Protein AF-A0A817XA75-F1 (afdb_monomer_lite)

Foldseek 3Di:
DDPPLLDDDPVRLVVLLVVVVVCVVVVHDDDPVSVVVNVVSLVSQLPSQQPPPPPPVDDDDDDDDDDDDDRVPRNCVRVVVSVVVVVVVVVVVVVVVVD

pLDDT: mean 70.39, std 19.29, range [36.06, 92.25]

Secondary structure (DSSP, 8-state):
--GGGGG--HHHHHHHHHHHHHHHHTT----HHHHHHHHHHHHHHHHHTS--------------------SSTTHHHHHHHHHHHHHHHHHHHHHHHH-

Structure (mmCIF, N/CA/C/O backbone):
data_AF-A0A817XA75-F1
#
_entry.id   AF-A0A817XA75-F1
#
loop_
_atom_site.group_PDB
_atom_site.id
_atom_site.type_symbol
_atom_site.label_atom_id
_atom_site.label_alt_id
_atom_site.label_comp_id
_atom_site.label_asym_id
_atom_site.label_entity_id
_atom_site.label_seq_id
_atom_site.pdbx_PDB_ins_code
_atom_site.Cartn_x
_atom_site.Cartn_y
_atom_site.Cartn_z
_atom_site.occupancy
_atom_site.B_iso_or_equiv
_atom_site.auth_seq_id
_atom_site.auth_comp_id
_atom_site.auth_asym_id
_atom_site.auth_atom_id
_atom_site.pdbx_PDB_model_num
ATOM 1 N N . MET A 1 1 ? -6.613 -2.527 -23.706 1.00 43.69 1 MET A N 1
ATOM 2 C CA . MET A 1 1 ? -5.494 -2.438 -22.740 1.00 43.69 1 MET A CA 1
ATOM 3 C C . MET A 1 1 ? -4.377 -1.593 -23.341 1.00 43.69 1 MET A C 1
ATOM 5 O O . MET A 1 1 ? -3.636 -2.076 -24.191 1.00 43.69 1 MET A O 1
ATOM 9 N N . SER A 1 2 ? -4.313 -0.312 -22.977 1.00 39.44 2 SER A N 1
ATOM 10 C CA . SER A 1 2 ? -3.281 0.618 -23.456 1.00 39.44 2 SER A CA 1
ATOM 11 C C . SER A 1 2 ? -1.934 0.325 -22.787 1.00 39.44 2 SER A C 1
ATOM 13 O O . SER A 1 2 ? -1.869 0.043 -21.598 1.00 39.44 2 SER A O 1
ATOM 15 N N . ARG A 1 3 ? -0.854 0.366 -23.573 1.00 49.06 3 ARG A N 1
ATOM 16 C CA . ARG A 1 3 ? 0.525 -0.045 -23.233 1.00 49.06 3 ARG A CA 1
ATOM 17 C C . ARG A 1 3 ? 1.272 0.882 -22.246 1.00 49.06 3 ARG A C 1
ATOM 19 O O . ARG A 1 3 ? 2.495 0.800 -22.171 1.00 49.06 3 ARG A O 1
ATOM 26 N N . THR A 1 4 ? 0.589 1.753 -21.506 1.00 53.22 4 THR A N 1
ATOM 27 C CA . THR A 1 4 ? 1.229 2.878 -20.794 1.00 53.22 4 THR A CA 1
ATOM 28 C C . THR A 1 4 ? 1.738 2.535 -19.385 1.00 53.22 4 THR A C 1
ATOM 30 O O . THR A 1 4 ? 2.611 3.229 -18.880 1.00 53.22 4 THR A O 1
ATOM 33 N N . ASP A 1 5 ? 1.303 1.432 -18.769 1.00 52.44 5 ASP A N 1
ATOM 34 C CA . ASP A 1 5 ? 1.665 1.107 -17.372 1.00 52.44 5 ASP A CA 1
ATOM 35 C C . ASP A 1 5 ? 3.029 0.405 -17.199 1.00 52.44 5 ASP A C 1
ATOM 37 O O . ASP A 1 5 ? 3.374 -0.041 -16.107 1.00 52.44 5 ASP A O 1
ATOM 41 N N . ARG A 1 6 ? 3.834 0.271 -18.263 1.00 53.78 6 ARG A N 1
ATOM 42 C CA . ARG A 1 6 ? 5.123 -0.450 -18.191 1.00 53.78 6 ARG A CA 1
ATOM 43 C C . ARG A 1 6 ? 6.233 0.311 -17.458 1.00 53.78 6 ARG A C 1
ATOM 45 O O . ARG A 1 6 ? 7.261 -0.291 -17.179 1.00 53.78 6 ARG A O 1
ATOM 52 N N . ASN A 1 7 ? 6.039 1.596 -17.162 1.00 57.09 7 ASN A N 1
ATOM 53 C CA . ASN A 1 7 ? 7.044 2.458 -16.533 1.00 57.09 7 ASN A CA 1
ATOM 54 C C . ASN A 1 7 ? 6.410 3.421 -15.514 1.00 57.09 7 ASN A C 1
ATOM 56 O O . ASN A 1 7 ? 6.707 4.613 -15.490 1.00 57.09 7 ASN A O 1
ATOM 60 N N . LEU A 1 8 ? 5.477 2.921 -14.703 1.00 65.62 8 LEU A N 1
ATOM 61 C CA . LEU A 1 8 ? 4.988 3.689 -13.561 1.00 65.62 8 LEU A CA 1
ATOM 62 C C . LEU A 1 8 ? 6.054 3.704 -12.464 1.00 65.62 8 LEU A C 1
ATOM 64 O O . LEU A 1 8 ? 6.614 2.661 -12.120 1.00 65.62 8 LEU A O 1
ATOM 68 N N . ASN A 1 9 ? 6.316 4.879 -11.896 1.00 77.62 9 ASN A N 1
ATOM 69 C CA . ASN A 1 9 ? 7.193 4.982 -10.739 1.00 77.62 9 ASN A CA 1
ATOM 70 C C . ASN A 1 9 ? 6.499 4.376 -9.513 1.00 77.62 9 ASN A C 1
ATOM 72 O O . ASN A 1 9 ? 5.269 4.335 -9.429 1.00 77.62 9 ASN A O 1
ATOM 76 N N . PHE A 1 10 ? 7.279 3.955 -8.513 1.00 81.88 10 PHE A N 1
ATOM 77 C CA . PHE A 1 10 ? 6.739 3.378 -7.275 1.00 81.88 10 PHE A CA 1
ATOM 78 C C . PHE A 1 10 ? 5.652 4.249 -6.624 1.00 81.88 10 PHE A C 1
ATOM 80 O O . PHE A 1 10 ? 4.662 3.728 -6.117 1.00 81.88 10 PHE A O 1
ATOM 87 N N . ASN A 1 11 ? 5.805 5.575 -6.666 1.00 83.81 11 ASN A N 1
ATOM 88 C CA . ASN A 1 11 ? 4.820 6.497 -6.103 1.00 83.81 11 ASN A CA 1
ATOM 89 C C . ASN A 1 11 ? 3.471 6.447 -6.831 1.00 83.81 11 ASN A C 1
ATOM 91 O O . ASN A 1 11 ? 2.438 6.458 -6.167 1.00 83.81 11 ASN A O 1
ATOM 95 N N . ASP A 1 12 ? 3.473 6.323 -8.158 1.00 85.19 12 ASP A N 1
ATOM 96 C CA . ASP A 1 12 ? 2.244 6.248 -8.957 1.00 85.19 12 ASP A CA 1
ATOM 97 C C . ASP A 1 12 ? 1.515 4.922 -8.710 1.00 85.19 12 ASP A C 1
ATOM 99 O O . ASP A 1 12 ? 0.291 4.870 -8.583 1.00 85.19 12 ASP A O 1
ATOM 103 N N . ILE A 1 13 ? 2.290 3.844 -8.583 1.00 85.56 13 ILE A N 1
ATOM 104 C CA . ILE A 1 13 ? 1.800 2.504 -8.247 1.00 85.56 13 ILE A CA 1
ATOM 105 C C . ILE A 1 13 ? 1.198 2.504 -6.846 1.00 85.56 13 ILE A C 1
ATOM 107 O O . ILE A 1 13 ? 0.083 2.027 -6.648 1.00 85.56 13 ILE A O 1
ATOM 111 N N . TRP A 1 14 ? 1.907 3.087 -5.881 1.00 88.31 14 TRP A N 1
ATOM 112 C CA . TRP A 1 14 ? 1.426 3.209 -4.515 1.00 88.31 14 TRP A CA 1
ATOM 113 C C . TRP A 1 14 ? 0.130 4.017 -4.432 1.00 88.31 14 TRP A C 1
ATOM 115 O O . TRP A 1 14 ? -0.780 3.584 -3.739 1.00 88.31 14 TRP A O 1
ATOM 125 N N . MET A 1 15 ? 0.022 5.137 -5.154 1.00 88.94 15 MET A N 1
ATOM 126 C CA . MET A 1 15 ? -1.181 5.977 -5.155 1.00 88.94 15 MET A CA 1
ATOM 127 C C . MET A 1 15 ? -2.418 5.197 -5.622 1.00 88.94 15 MET A C 1
ATOM 129 O O . MET A 1 15 ? -3.448 5.213 -4.951 1.00 88.94 15 MET A O 1
ATOM 133 N N . LYS A 1 16 ? -2.286 4.436 -6.717 1.00 86.75 16 LYS A N 1
ATOM 134 C CA . LYS A 1 16 ? -3.350 3.550 -7.219 1.00 86.75 16 LYS A CA 1
ATOM 135 C C . LYS A 1 16 ? -3.727 2.469 -6.200 1.00 86.75 16 LYS A C 1
ATOM 137 O O . LYS A 1 16 ? -4.903 2.167 -6.022 1.00 86.75 16 LYS A O 1
ATOM 142 N N . ILE A 1 17 ? -2.732 1.885 -5.527 1.00 88.06 17 ILE A N 1
ATOM 143 C CA . ILE A 1 17 ? -2.949 0.860 -4.497 1.00 88.06 17 ILE A CA 1
ATOM 144 C C . ILE A 1 17 ? -3.663 1.448 -3.280 1.00 88.06 17 ILE A C 1
ATOM 146 O O . ILE A 1 17 ? -4.622 0.845 -2.807 1.00 88.06 17 ILE A O 1
ATOM 150 N N . SER A 1 18 ? -3.239 2.611 -2.783 1.00 88.19 18 SER A N 1
ATOM 151 C 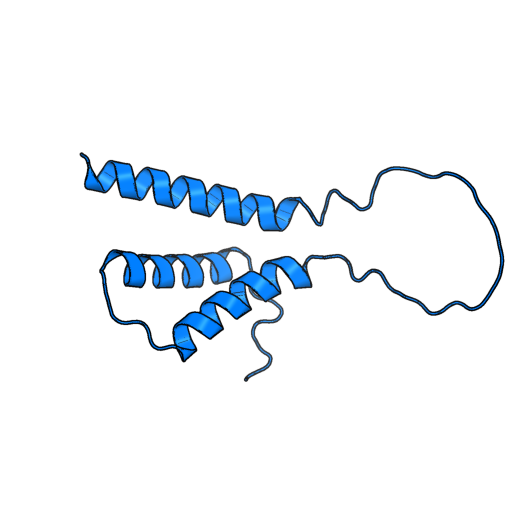CA . SER A 1 18 ? -3.866 3.245 -1.623 1.00 88.19 18 SER A CA 1
ATOM 152 C C . SER A 1 18 ? -5.312 3.645 -1.896 1.00 88.19 18 SER A C 1
ATOM 154 O O . SER A 1 18 ? -6.162 3.378 -1.058 1.00 88.19 18 SER A O 1
ATOM 156 N N . GLU A 1 19 ? -5.611 4.191 -3.077 1.00 87.88 19 GLU A N 1
ATOM 157 C CA . GLU A 1 19 ? -6.984 4.534 -3.473 1.00 87.88 19 GLU A CA 1
ATOM 158 C C . GLU A 1 19 ? -7.880 3.283 -3.520 1.00 87.88 19 GLU A C 1
ATOM 160 O O . GLU A 1 19 ? -8.977 3.258 -2.961 1.00 87.88 19 GLU A O 1
ATOM 165 N N . GLY A 1 20 ? -7.380 2.193 -4.115 1.00 85.56 20 GLY A N 1
ATOM 166 C CA . GLY A 1 20 ? -8.086 0.912 -4.127 1.00 85.56 20 GLY A CA 1
ATOM 167 C C . GLY A 1 20 ? -8.319 0.344 -2.723 1.00 85.56 20 GLY A C 1
ATOM 168 O O . GLY A 1 20 ? -9.397 -0.179 -2.443 1.00 85.56 20 GLY A O 1
ATOM 169 N N . LEU A 1 21 ? -7.337 0.470 -1.825 1.00 87.06 21 LEU A N 1
ATOM 170 C CA . LEU A 1 21 ? -7.474 0.055 -0.428 1.00 87.06 21 LEU A CA 1
ATOM 171 C C . LEU A 1 21 ? -8.516 0.893 0.313 1.00 87.06 21 LEU A C 1
ATOM 173 O O . LEU A 1 21 ? -9.328 0.321 1.034 1.00 87.06 21 LEU A O 1
ATOM 177 N N . GLU A 1 22 ? -8.543 2.211 0.120 1.00 86.00 22 GLU A N 1
ATOM 178 C CA . GLU A 1 22 ? -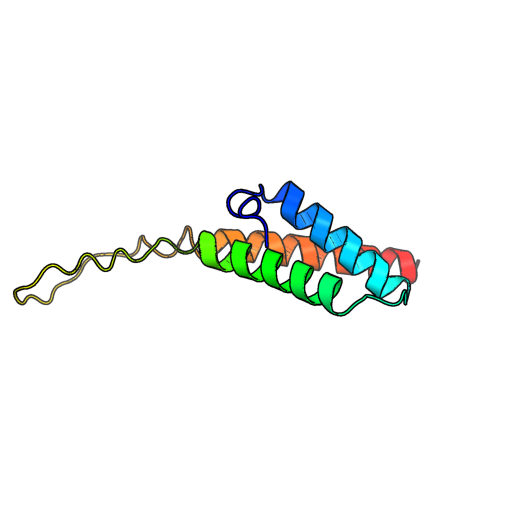9.557 3.077 0.730 1.00 86.00 22 GLU A CA 1
ATOM 179 C C . GLU A 1 22 ? -10.973 2.694 0.297 1.00 86.00 22 GLU A C 1
ATOM 181 O O . GLU A 1 22 ? -11.861 2.622 1.145 1.00 86.00 22 GLU A O 1
ATOM 186 N N . HIS A 1 23 ? -11.190 2.384 -0.985 1.00 85.31 23 HIS A N 1
ATOM 187 C CA . HIS A 1 23 ? -12.481 1.880 -1.464 1.00 85.31 23 HIS A CA 1
ATOM 188 C C . HIS A 1 23 ? -12.893 0.579 -0.760 1.00 85.31 23 HIS A C 1
ATOM 190 O O . HIS A 1 23 ? -14.035 0.456 -0.312 1.00 85.31 23 HIS A O 1
ATOM 196 N N . ILE A 1 24 ? -11.959 -0.368 -0.606 1.00 85.75 24 ILE A N 1
ATOM 197 C CA . ILE A 1 24 ? -12.210 -1.635 0.099 1.00 85.75 24 ILE A CA 1
ATOM 198 C C . ILE A 1 24 ? -12.546 -1.371 1.574 1.00 85.75 24 ILE A C 1
ATOM 200 O O . ILE A 1 24 ? -13.523 -1.909 2.090 1.00 85.75 24 ILE A O 1
ATOM 204 N N . TYR A 1 25 ? -11.784 -0.508 2.250 1.00 84.00 25 TYR A N 1
ATOM 205 C CA . TYR A 1 25 ? -12.002 -0.178 3.662 1.00 84.00 25 TYR A CA 1
ATOM 206 C C . TYR A 1 25 ? -13.285 0.613 3.919 1.00 84.00 25 TYR A C 1
ATOM 208 O O . TYR A 1 25 ? -13.905 0.454 4.967 1.00 84.00 25 TYR A O 1
ATOM 216 N N . ARG A 1 26 ? -13.728 1.429 2.959 1.00 86.19 26 ARG A N 1
ATOM 217 C CA . ARG A 1 26 ? -15.023 2.126 3.002 1.00 86.19 26 ARG A CA 1
ATOM 218 C C . ARG A 1 26 ? -16.200 1.225 2.620 1.00 86.19 26 ARG A C 1
ATOM 220 O O . ARG A 1 26 ? -17.327 1.710 2.557 1.00 86.19 26 ARG A O 1
ATOM 227 N N . ASN A 1 27 ? -15.948 -0.064 2.382 1.00 83.38 27 ASN A N 1
ATOM 228 C CA . ASN A 1 27 ? -16.939 -1.050 1.965 1.00 83.38 27 ASN A CA 1
ATOM 229 C C . ASN A 1 27 ? -17.693 -0.621 0.690 1.00 83.38 27 ASN A C 1
ATOM 231 O O . ASN A 1 27 ? -18.885 -0.887 0.535 1.00 83.38 27 ASN A O 1
ATOM 235 N N . GLN A 1 28 ? -17.001 0.097 -0.200 1.00 83.25 28 GLN A N 1
ATOM 236 C CA . GLN A 1 28 ? -17.548 0.533 -1.478 1.00 83.25 28 GLN A CA 1
ATOM 237 C C . GLN A 1 28 ? -17.442 -0.605 -2.491 1.00 83.25 28 GLN A C 1
ATOM 239 O O . GLN A 1 28 ? -16.435 -1.313 -2.552 1.00 83.25 28 GLN A O 1
ATOM 244 N N . GLU A 1 29 ? -18.485 -0.781 -3.300 1.00 80.50 29 GLU A N 1
ATOM 245 C CA . GLU A 1 29 ? -18.468 -1.782 -4.361 1.00 80.50 29 GLU A CA 1
ATOM 246 C C . GLU A 1 29 ? -17.376 -1.451 -5.382 1.00 80.50 29 GLU A C 1
ATOM 248 O O . GLU A 1 29 ? -17.314 -0.352 -5.935 1.00 80.50 29 GLU A O 1
ATOM 253 N N . MET A 1 30 ? -16.509 -2.428 -5.640 1.00 81.19 30 MET A N 1
ATOM 254 C CA . MET A 1 30 ? -15.471 -2.331 -6.655 1.00 81.19 30 MET A CA 1
ATOM 255 C C . MET A 1 30 ? -15.846 -3.223 -7.835 1.00 81.19 30 MET A C 1
ATOM 257 O O . MET A 1 30 ? -16.103 -4.416 -7.675 1.00 81.19 30 MET A O 1
ATOM 261 N N . LEU A 1 31 ? -15.852 -2.647 -9.038 1.00 87.12 31 LEU A N 1
ATOM 262 C CA . LEU A 1 31 ? -16.054 -3.409 -10.267 1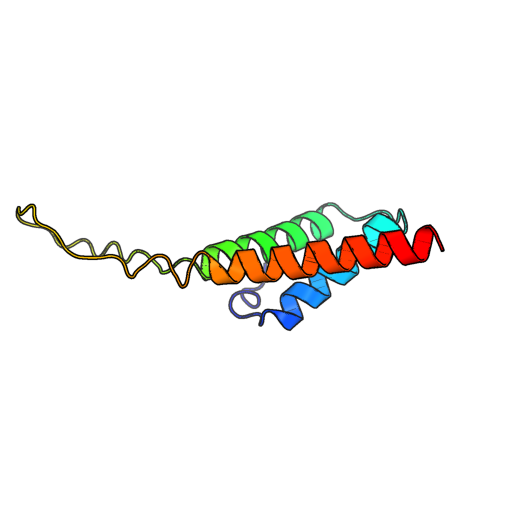.00 87.12 31 LEU A CA 1
ATOM 263 C C . LEU A 1 31 ? -14.917 -4.424 -10.452 1.00 87.12 31 LEU A C 1
ATOM 265 O O . LEU A 1 31 ? -13.755 -4.134 -10.154 1.00 87.12 31 LEU A O 1
ATOM 269 N N . LEU A 1 32 ? -15.241 -5.591 -11.015 1.00 85.69 32 LEU A N 1
ATOM 270 C CA . LEU A 1 32 ? -14.259 -6.637 -11.326 1.00 85.69 32 LEU A CA 1
ATOM 271 C C . LEU A 1 32 ? -13.093 -6.098 -12.170 1.00 85.69 32 LEU A C 1
ATOM 273 O O . LEU A 1 32 ? -11.944 -6.464 -11.942 1.00 85.69 32 LEU A O 1
ATOM 277 N N . GLU A 1 33 ? -13.380 -5.202 -13.115 1.00 85.69 33 GLU A N 1
ATOM 278 C CA . GLU A 1 33 ? -12.364 -4.561 -13.953 1.00 85.69 33 GLU A CA 1
ATOM 279 C C . GLU A 1 33 ? -11.371 -3.733 -13.125 1.00 85.69 33 GLU A C 1
ATOM 281 O O . GLU A 1 33 ? -10.161 -3.864 -13.309 1.00 85.69 33 GLU A O 1
ATOM 286 N N . SER A 1 34 ? -11.861 -2.947 -12.161 1.00 84.69 34 SER A N 1
ATOM 287 C CA . SER A 1 34 ? -11.022 -2.148 -11.261 1.00 84.69 34 SER A CA 1
ATOM 288 C C . SER A 1 34 ? -10.144 -3.031 -10.376 1.00 84.69 34 SER A C 1
ATOM 290 O O . SER A 1 34 ? -8.957 -2.752 -10.206 1.00 84.69 34 SER A O 1
ATOM 292 N N 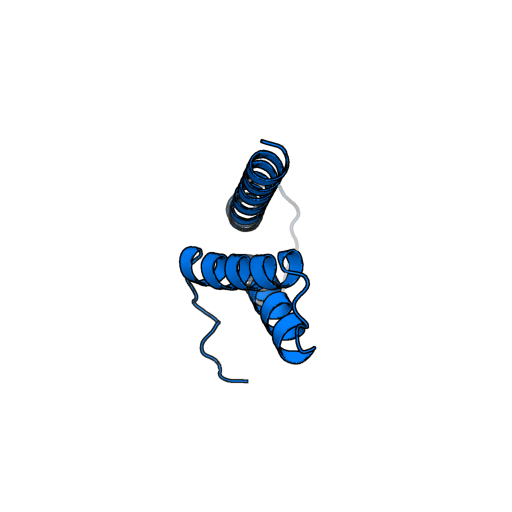. TYR A 1 35 ? -10.697 -4.136 -9.870 1.00 86.06 35 TYR A N 1
ATOM 293 C CA . TYR A 1 35 ? -9.943 -5.109 -9.081 1.00 86.06 35 TYR A CA 1
ATOM 294 C C . TYR A 1 35 ? -8.839 -5.784 -9.908 1.00 86.06 35 TYR A C 1
ATOM 296 O O . TYR A 1 35 ? -7.685 -5.856 -9.481 1.00 86.06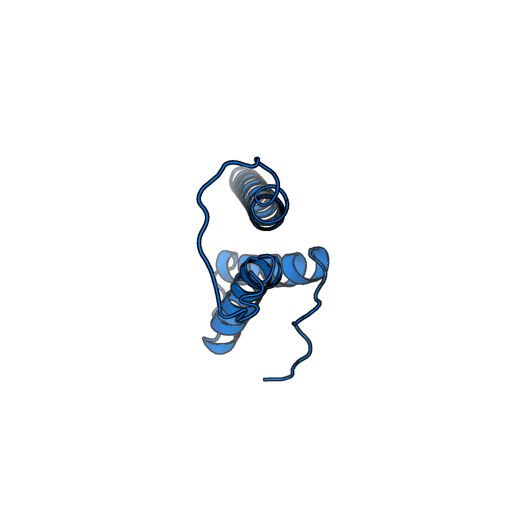 35 TYR A O 1
ATOM 304 N N . LEU A 1 36 ? -9.168 -6.237 -11.121 1.00 88.81 36 LEU A N 1
ATOM 305 C CA . LEU A 1 36 ? -8.203 -6.848 -12.035 1.00 88.81 36 LEU A CA 1
ATOM 306 C C . LEU A 1 36 ? -7.121 -5.858 -12.473 1.00 88.81 36 LEU A C 1
ATOM 308 O O . LEU A 1 36 ? -5.963 -6.249 -12.612 1.00 88.81 36 LEU A O 1
ATOM 312 N N . HIS A 1 37 ? -7.466 -4.582 -12.657 1.00 86.31 37 HIS A N 1
ATOM 313 C CA . HIS A 1 37 ? -6.487 -3.538 -12.943 1.00 86.31 37 HIS A CA 1
ATOM 314 C C . HIS A 1 37 ? -5.518 -3.349 -11.771 1.00 86.31 37 HIS A C 1
ATOM 316 O O . HIS A 1 37 ? -4.306 -3.357 -11.981 1.00 86.31 37 HIS A O 1
ATOM 322 N N . LEU A 1 38 ? -6.029 -3.256 -10.539 1.00 85.94 38 LEU A N 1
ATOM 323 C CA . LEU A 1 38 ? -5.203 -3.141 -9.335 1.00 85.94 38 LEU A CA 1
ATOM 324 C C . LEU A 1 38 ? -4.257 -4.341 -9.186 1.00 85.94 38 LEU A C 1
ATOM 326 O O . LEU A 1 38 ? -3.058 -4.172 -8.957 1.00 85.94 38 LEU A O 1
ATOM 330 N N . TYR A 1 39 ? -4.784 -5.549 -9.395 1.00 86.75 39 TYR A N 1
ATOM 331 C CA . TYR A 1 39 ? -4.000 -6.780 -9.409 1.00 86.75 39 TYR A CA 1
ATOM 332 C C . TYR A 1 39 ? -2.894 -6.739 -10.471 1.00 86.75 39 TYR A C 1
ATOM 334 O O . TYR A 1 39 ? -1.736 -7.020 -10.166 1.00 86.75 39 TYR A O 1
ATOM 342 N N . ALA A 1 40 ? -3.224 -6.347 -11.705 1.00 86.50 40 ALA A N 1
ATOM 343 C CA . ALA A 1 40 ? -2.260 -6.262 -12.795 1.00 86.50 40 ALA A CA 1
ATOM 344 C C . ALA A 1 40 ? -1.155 -5.233 -12.514 1.00 86.50 40 ALA A C 1
ATOM 346 O O . ALA A 1 40 ? 0.003 -5.488 -12.833 1.00 86.50 40 ALA A O 1
ATOM 347 N N . VAL A 1 41 ? -1.481 -4.095 -11.893 1.00 84.31 41 VAL A N 1
ATOM 348 C CA . VAL A 1 41 ? -0.502 -3.071 -11.493 1.00 84.31 41 VAL A CA 1
ATOM 349 C C . VAL A 1 41 ? 0.496 -3.635 -10.478 1.00 84.31 41 VAL A C 1
ATOM 351 O O . VAL A 1 41 ? 1.703 -3.505 -10.677 1.00 84.31 41 VAL A O 1
ATOM 354 N N . VAL A 1 42 ? 0.014 -4.316 -9.432 1.00 84.69 42 VAL A N 1
ATOM 355 C CA . VAL A 1 42 ? 0.874 -4.958 -8.422 1.00 84.69 42 VAL A CA 1
ATOM 356 C C . VAL A 1 42 ? 1.722 -6.064 -9.046 1.00 84.69 42 VAL A C 1
ATOM 358 O O . VAL A 1 42 ? 2.927 -6.128 -8.810 1.00 84.69 42 VAL A O 1
ATOM 361 N N . TYR A 1 43 ? 1.106 -6.918 -9.864 1.00 84.69 43 TYR A N 1
ATOM 362 C CA . TYR A 1 43 ? 1.793 -8.006 -10.550 1.00 84.69 43 TYR A CA 1
ATOM 363 C C . TYR A 1 43 ? 2.923 -7.468 -11.430 1.00 84.69 43 TYR A C 1
ATOM 365 O O . TYR A 1 43 ? 4.077 -7.833 -11.229 1.00 84.69 43 TYR A O 1
ATOM 373 N N . ASN A 1 44 ? 2.613 -6.526 -12.324 1.00 81.75 44 ASN A N 1
ATOM 374 C CA . ASN A 1 44 ? 3.585 -5.922 -13.232 1.00 81.75 44 ASN A CA 1
ATOM 375 C C . ASN A 1 44 ? 4.719 -5.220 -12.481 1.00 81.75 44 ASN A C 1
ATOM 377 O O . ASN A 1 44 ? 5.864 -5.297 -12.912 1.00 81.75 44 ASN A O 1
ATOM 381 N N . TYR A 1 45 ? 4.436 -4.554 -11.360 1.00 80.81 45 TYR A N 1
ATOM 382 C CA . TYR A 1 45 ? 5.472 -3.934 -10.532 1.00 80.81 45 TYR A CA 1
ATOM 383 C C . TYR A 1 45 ? 6.464 -4.965 -9.978 1.00 80.81 45 TYR A C 1
ATOM 385 O O . TYR A 1 45 ? 7.681 -4.779 -10.050 1.00 80.81 45 TYR A O 1
ATOM 393 N N . CYS A 1 46 ? 5.940 -6.081 -9.473 1.00 77.81 46 CYS A N 1
ATOM 394 C CA . CYS A 1 46 ? 6.737 -7.163 -8.911 1.00 77.81 46 CYS A CA 1
ATOM 395 C C . CYS A 1 46 ? 7.479 -7.983 -9.983 1.00 77.81 46 CYS A C 1
ATOM 397 O O . CYS A 1 46 ? 8.549 -8.512 -9.693 1.00 77.81 46 CYS A O 1
ATOM 399 N N . THR A 1 47 ? 6.946 -8.096 -11.207 1.00 76.06 47 THR A N 1
ATOM 400 C CA . THR A 1 47 ? 7.547 -8.909 -12.282 1.00 76.06 47 THR A CA 1
ATOM 401 C C . THR A 1 47 ? 8.427 -8.123 -13.250 1.00 76.06 47 THR A C 1
ATOM 403 O O . THR A 1 47 ? 9.437 -8.654 -13.694 1.00 76.06 47 THR A O 1
ATOM 406 N N . ASN A 1 48 ? 8.112 -6.864 -13.576 1.00 65.44 48 ASN A N 1
ATOM 407 C CA . ASN A 1 48 ? 8.931 -6.047 -14.492 1.00 65.44 48 ASN A CA 1
ATOM 408 C C . ASN A 1 48 ? 10.267 -5.612 -13.870 1.00 65.44 48 ASN A C 1
ATOM 410 O O . ASN A 1 48 ? 11.156 -5.151 -14.579 1.00 65.44 48 ASN A O 1
ATOM 414 N N . SER A 1 49 ? 10.401 -5.741 -12.551 1.00 58.47 49 SER A N 1
ATOM 415 C CA . SER A 1 49 ? 11.634 -5.486 -11.806 1.00 58.47 49 SER A CA 1
ATOM 416 C C . SER A 1 49 ? 12.441 -6.756 -11.513 1.00 58.47 49 SER A C 1
ATOM 418 O O . SER A 1 49 ? 13.557 -6.657 -10.996 1.00 58.47 49 SER A O 1
ATOM 420 N N . GLN A 1 50 ? 11.939 -7.946 -11.880 1.00 54.84 50 GLN A N 1
ATOM 421 C CA . GLN A 1 50 ? 12.829 -9.092 -12.035 1.00 54.84 50 GLN A CA 1
ATOM 422 C C . GLN A 1 50 ? 13.772 -8.762 -13.196 1.00 54.84 50 GLN A C 1
ATOM 424 O O . GLN A 1 50 ? 13.279 -8.412 -14.272 1.00 54.84 50 GLN A O 1
ATOM 429 N N . PRO A 1 51 ? 15.108 -8.839 -13.023 1.00 49.69 51 PRO A N 1
ATOM 430 C CA . PRO A 1 51 ? 15.998 -8.786 -14.159 1.00 49.69 51 PRO A CA 1
ATOM 431 C C . PRO A 1 51 ? 15.483 -9.863 -15.097 1.00 49.69 51 PRO A C 1
ATOM 433 O O . PRO A 1 51 ? 15.275 -11.006 -14.672 1.00 49.69 51 PRO A O 1
ATOM 436 N N . GLN A 1 52 ? 15.210 -9.475 -16.343 1.00 47.22 52 GLN A N 1
ATOM 437 C CA . GLN A 1 52 ? 15.098 -10.445 -17.411 1.00 47.22 52 GLN A CA 1
ATOM 438 C C . GLN A 1 52 ? 16.335 -11.316 -17.241 1.00 47.22 52 GLN A C 1
ATOM 440 O O . GLN A 1 52 ? 17.466 -10.852 -17.380 1.00 47.22 52 GLN A O 1
ATOM 445 N N . SER A 1 53 ? 16.127 -12.552 -16.794 1.00 45.34 53 SER A N 1
ATOM 446 C CA . SER A 1 53 ? 17.112 -13.581 -17.028 1.00 45.34 53 SER A CA 1
ATOM 447 C C . SER A 1 53 ? 17.101 -13.654 -18.537 1.00 45.34 53 SER A C 1
ATOM 449 O O . SER A 1 53 ? 16.196 -14.244 -19.121 1.00 45.34 53 SER A O 1
ATOM 451 N N . ASP A 1 54 ? 18.005 -12.895 -19.157 1.00 41.44 54 ASP A N 1
ATOM 452 C CA . ASP A 1 54 ? 18.290 -12.977 -20.570 1.00 41.44 54 ASP A CA 1
ATOM 453 C C . ASP A 1 54 ? 18.694 -14.430 -20.788 1.00 41.44 54 ASP A C 1
ATOM 455 O O . ASP A 1 54 ? 19.850 -14.830 -20.642 1.00 41.44 54 ASP A O 1
ATOM 459 N N . GLY A 1 55 ? 17.691 -15.248 -21.100 1.00 44.06 55 GLY A N 1
ATOM 460 C CA . GLY A 1 55 ? 17.826 -16.444 -21.893 1.00 44.06 55 GLY A CA 1
ATOM 461 C C . GLY A 1 55 ? 18.273 -15.995 -23.271 1.00 44.06 55 GLY A C 1
ATOM 462 O O . GLY A 1 55 ? 17.526 -16.082 -24.238 1.00 44.06 55 GLY A O 1
ATOM 463 N N . SER A 1 56 ? 19.499 -15.479 -23.348 1.00 40.12 56 SER A N 1
ATOM 464 C CA . SER A 1 56 ? 20.257 -15.517 -24.575 1.00 40.12 56 SER A CA 1
ATOM 465 C C . SER A 1 56 ? 20.519 -16.994 -24.806 1.00 40.12 56 SER A C 1
ATOM 467 O O . SER A 1 56 ? 21.327 -17.626 -24.123 1.00 40.12 56 SER A O 1
ATOM 469 N N . GLU A 1 57 ? 19.735 -17.556 -25.717 1.00 45.72 57 GLU A N 1
ATOM 470 C CA . GLU A 1 57 ? 19.952 -18.842 -26.351 1.00 45.72 57 GLU A CA 1
ATOM 471 C C . GLU A 1 57 ? 21.351 -18.855 -26.990 1.00 45.72 57 GLU A C 1
ATOM 473 O O . GLU A 1 57 ? 21.516 -18.695 -28.196 1.00 45.72 57 GLU A O 1
ATOM 478 N N . ILE A 1 58 ? 22.398 -19.049 -26.187 1.00 40.38 58 ILE A N 1
ATOM 479 C CA . ILE A 1 58 ? 23.728 -19.384 -26.682 1.00 40.38 58 ILE A CA 1
ATOM 480 C C . ILE A 1 58 ? 23.918 -20.876 -26.464 1.00 40.38 58 ILE A C 1
ATOM 482 O O . ILE A 1 58 ? 24.373 -21.377 -25.440 1.00 40.38 58 ILE A O 1
ATOM 486 N N . ARG A 1 59 ? 23.497 -21.582 -27.506 1.00 46.97 59 ARG A N 1
ATOM 487 C CA . ARG A 1 59 ? 24.020 -22.858 -27.976 1.00 46.97 59 ARG A CA 1
ATOM 488 C C . ARG A 1 59 ? 25.490 -23.061 -27.556 1.00 46.97 59 ARG A C 1
ATOM 490 O O . ARG A 1 59 ? 26.377 -22.424 -28.113 1.00 46.97 59 ARG A O 1
ATOM 497 N N . GLY A 1 60 ? 25.744 -24.028 -26.674 1.00 41.91 60 GLY A N 1
ATOM 498 C CA . GLY A 1 60 ? 27.033 -24.724 -26.612 1.00 41.91 60 GLY A CA 1
ATOM 499 C C . GLY A 1 60 ? 27.784 -24.695 -25.278 1.00 41.91 60 GLY A C 1
ATOM 500 O O . GLY A 1 60 ? 28.107 -23.648 -24.736 1.00 41.91 60 GLY A O 1
ATOM 501 N N . THR A 1 61 ? 28.188 -25.903 -24.873 1.00 37.22 61 THR A N 1
ATOM 502 C CA . THR A 1 61 ? 29.361 -26.248 -24.046 1.00 37.22 61 THR A CA 1
ATOM 503 C C . THR A 1 61 ? 29.358 -25.907 -22.551 1.00 37.22 61 THR A C 1
ATOM 505 O O . THR A 1 61 ? 29.648 -24.797 -22.131 1.00 37.22 61 THR A O 1
ATOM 508 N N . LEU A 1 62 ? 29.130 -26.966 -21.760 1.00 48.88 62 LEU A N 1
ATOM 509 C CA . LEU A 1 62 ? 29.999 -27.447 -20.674 1.00 48.88 62 LEU A CA 1
ATOM 510 C C . LEU A 1 62 ? 30.858 -26.371 -19.980 1.00 48.88 62 LEU A C 1
ATOM 512 O O . LEU A 1 62 ? 31.870 -25.951 -20.525 1.00 48.88 62 LEU A O 1
ATOM 516 N N . THR A 1 63 ? 30.549 -26.035 -18.727 1.00 38.41 63 THR A N 1
ATOM 517 C CA . THR A 1 63 ? 31.462 -26.258 -17.586 1.00 38.41 63 THR A CA 1
ATOM 518 C C . THR A 1 63 ? 30.855 -25.742 -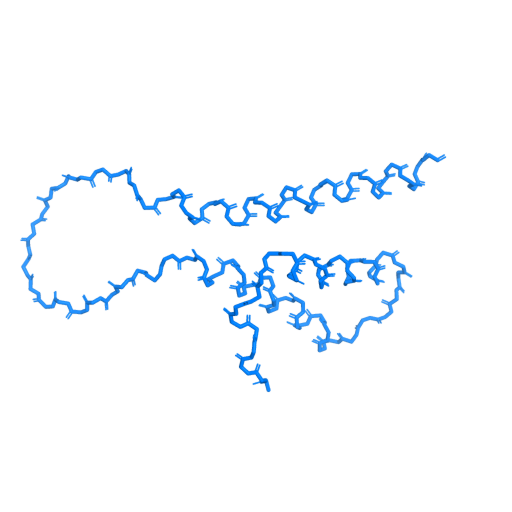16.281 1.00 38.41 63 THR A C 1
ATOM 520 O O . THR A 1 63 ? 30.444 -24.599 -16.125 1.00 38.41 63 THR A O 1
ATOM 523 N N . GLN A 1 64 ? 30.828 -26.647 -15.314 1.00 49.53 64 GLN A N 1
ATOM 524 C CA . GLN A 1 64 ? 30.716 -26.399 -13.889 1.00 49.53 64 GLN A CA 1
ATOM 525 C C . GLN A 1 64 ? 31.893 -25.531 -13.418 1.00 49.53 64 GLN A C 1
ATOM 527 O O . GLN A 1 64 ? 33.033 -25.932 -13.630 1.00 49.53 64 GLN A O 1
ATOM 532 N N . ASN A 1 65 ? 31.633 -24.372 -12.793 1.00 36.06 65 ASN A N 1
ATOM 533 C CA . ASN A 1 65 ? 32.324 -23.884 -11.584 1.00 36.06 65 ASN A CA 1
ATOM 534 C C . ASN A 1 65 ? 31.940 -22.436 -11.209 1.00 36.06 65 ASN A C 1
ATOM 536 O O . ASN A 1 65 ? 32.275 -21.482 -11.899 1.00 36.06 65 ASN A O 1
ATOM 540 N N . ASN A 1 66 ? 31.317 -22.312 -10.034 1.00 47.09 66 ASN A N 1
ATOM 541 C CA . ASN A 1 66 ? 31.698 -21.390 -8.959 1.00 47.09 66 ASN A CA 1
ATOM 542 C C . ASN A 1 66 ? 31.914 -19.902 -9.323 1.00 47.09 66 ASN A C 1
ATOM 544 O O . ASN A 1 66 ? 33.021 -19.518 -9.692 1.00 47.09 66 ASN A O 1
ATOM 548 N N . ARG A 1 67 ? 30.886 -19.057 -9.113 1.00 39.47 67 ARG A N 1
ATOM 549 C CA . ARG A 1 67 ? 31.008 -17.610 -8.816 1.00 39.47 67 ARG A CA 1
ATOM 550 C C . ARG A 1 67 ? 29.679 -17.007 -8.316 1.00 39.47 67 ARG A C 1
ATOM 552 O O . ARG A 1 67 ? 28.755 -16.772 -9.079 1.00 39.47 67 ARG A O 1
ATOM 559 N N . GLN A 1 68 ? 29.635 -16.776 -7.003 1.00 37.59 68 GLN A N 1
ATOM 560 C CA . GLN A 1 68 ? 29.251 -15.514 -6.343 1.00 37.59 68 GLN A CA 1
ATOM 561 C C . GLN A 1 68 ? 27.915 -14.816 -6.705 1.00 37.59 68 GLN A C 1
ATOM 563 O O . GLN A 1 68 ? 27.830 -14.017 -7.628 1.00 37.59 68 GLN A O 1
ATOM 568 N N . ASN A 1 69 ? 26.920 -14.984 -5.823 1.00 43.06 69 ASN A N 1
ATOM 569 C CA . ASN A 1 69 ? 26.433 -13.946 -4.887 1.00 43.06 69 ASN A CA 1
ATOM 570 C C . ASN A 1 69 ? 26.249 -12.487 -5.370 1.00 43.06 69 ASN A C 1
ATOM 572 O O . ASN A 1 69 ? 26.658 -11.585 -4.643 1.00 43.06 69 ASN A O 1
ATOM 576 N N . ASN A 1 70 ? 25.628 -12.187 -6.518 1.00 41.22 70 ASN A N 1
ATOM 577 C CA . ASN A 1 70 ? 25.237 -10.785 -6.781 1.00 41.22 70 ASN A CA 1
ATOM 578 C C . ASN A 1 70 ? 24.129 -10.556 -7.830 1.00 41.22 70 ASN A C 1
ATOM 580 O O . ASN A 1 70 ? 24.194 -9.622 -8.619 1.00 41.22 70 ASN A O 1
ATOM 584 N N . VAL A 1 71 ? 23.093 -11.401 -7.861 1.00 43.16 71 VAL A N 1
ATOM 585 C CA . VAL A 1 71 ? 21.895 -11.162 -8.709 1.00 43.16 71 VAL A CA 1
ATOM 586 C C . VAL A 1 71 ? 20.614 -11.008 -7.870 1.00 43.16 71 VAL A C 1
ATOM 588 O O . VAL A 1 71 ? 19.561 -10.634 -8.375 1.00 43.16 71 VAL A O 1
ATOM 591 N N . HIS A 1 72 ? 20.689 -11.232 -6.555 1.00 45.75 72 HIS A N 1
ATOM 592 C CA . HIS A 1 72 ? 19.506 -11.309 -5.691 1.00 45.75 72 HIS A CA 1
ATOM 593 C C . HIS A 1 72 ? 19.088 -9.972 -5.044 1.00 45.75 72 HIS A C 1
ATOM 595 O O . HIS A 1 72 ? 17.987 -9.871 -4.507 1.00 45.75 72 HIS A O 1
ATOM 601 N N . ASP A 1 73 ? 19.932 -8.937 -5.107 1.00 47.16 73 ASP A N 1
ATOM 602 C CA . ASP A 1 73 ? 19.746 -7.719 -4.299 1.00 47.16 73 ASP A CA 1
ATOM 603 C C . ASP A 1 73 ? 18.820 -6.669 -4.953 1.00 47.16 73 ASP A C 1
ATOM 605 O O . ASP A 1 73 ? 18.244 -5.820 -4.276 1.00 47.16 73 ASP A O 1
ATOM 609 N N . GLY A 1 74 ? 18.603 -6.756 -6.273 1.00 49.06 74 GLY A N 1
ATOM 610 C CA . GLY A 1 74 ? 17.632 -5.914 -6.989 1.00 49.06 74 GLY A CA 1
ATOM 611 C C . GLY A 1 74 ? 16.194 -6.439 -6.905 1.00 49.06 74 GLY A C 1
ATOM 612 O O . GLY A 1 74 ? 15.259 -5.670 -6.694 1.00 49.06 74 GLY A O 1
ATOM 613 N N . VAL A 1 75 ? 16.025 -7.764 -6.997 1.00 49.03 75 VAL A N 1
ATOM 614 C CA . VAL A 1 75 ? 14.715 -8.449 -7.050 1.00 49.03 75 VAL A CA 1
ATOM 615 C C . VAL A 1 75 ? 13.981 -8.413 -5.715 1.00 49.03 75 VAL A C 1
ATOM 617 O O . VAL A 1 75 ? 12.770 -8.211 -5.673 1.00 49.03 75 VAL A O 1
ATOM 620 N N . ASN A 1 76 ? 14.707 -8.563 -4.607 1.00 54.44 76 ASN A N 1
ATOM 621 C CA . ASN A 1 76 ? 14.102 -8.580 -3.273 1.00 54.44 76 ASN A CA 1
ATOM 622 C C . ASN A 1 76 ? 13.716 -7.195 -2.749 1.00 54.44 76 ASN A C 1
ATOM 624 O O . ASN A 1 76 ? 12.970 -7.088 -1.773 1.00 54.44 76 ASN A O 1
ATOM 628 N N . ARG A 1 77 ? 14.221 -6.122 -3.360 1.00 57.84 77 ARG A N 1
ATOM 629 C CA . ARG A 1 77 ? 14.103 -4.778 -2.793 1.00 57.84 77 ARG A CA 1
ATOM 630 C C . ARG A 1 77 ? 12.786 -4.094 -3.166 1.00 57.84 77 ARG A C 1
ATOM 632 O O . ARG A 1 77 ? 12.167 -3.462 -2.316 1.00 57.84 77 ARG A O 1
ATOM 639 N N . VAL A 1 78 ? 12.314 -4.301 -4.394 1.00 66.69 78 VAL A N 1
ATOM 640 C CA . VAL A 1 78 ? 11.132 -3.626 -4.960 1.00 66.69 78 VAL A CA 1
ATOM 641 C C . VAL A 1 78 ? 9.827 -4.114 -4.312 1.00 66.69 78 VAL A C 1
ATOM 643 O O . VAL A 1 78 ? 9.011 -3.309 -3.855 1.00 66.69 78 VAL A O 1
ATOM 646 N N . GLY A 1 79 ? 9.663 -5.436 -4.177 1.00 70.81 79 GLY A N 1
ATOM 647 C CA . GLY A 1 79 ? 8.536 -6.032 -3.447 1.00 70.81 79 GLY A CA 1
ATOM 648 C C . GLY A 1 79 ? 8.604 -5.778 -1.937 1.00 70.81 79 GLY A C 1
ATOM 649 O O . GLY A 1 79 ? 7.577 -5.543 -1.299 1.00 70.81 79 GLY A O 1
ATOM 650 N N . GLY A 1 80 ? 9.816 -5.755 -1.370 1.00 78.69 80 GLY A N 1
ATOM 651 C CA . GLY A 1 80 ? 10.039 -5.452 0.045 1.00 78.69 80 GLY A CA 1
ATOM 652 C C . GLY A 1 80 ? 9.624 -4.029 0.429 1.00 78.69 80 GLY A C 1
ATOM 653 O O . GLY A 1 80 ? 9.032 -3.823 1.493 1.00 78.69 80 GLY A O 1
ATOM 654 N N . GLU A 1 81 ? 9.868 -3.051 -0.445 1.00 83.06 81 GLU A N 1
ATOM 655 C CA . GLU A 1 81 ? 9.461 -1.660 -0.235 1.00 83.06 81 GLU A CA 1
ATOM 656 C C . GLU A 1 81 ? 7.936 -1.503 -0.265 1.00 83.06 81 GLU A C 1
ATOM 658 O O . GLU A 1 81 ? 7.357 -0.925 0.661 1.00 83.06 81 GLU A O 1
ATOM 663 N N . LEU A 1 82 ? 7.268 -2.096 -1.264 1.00 85.06 82 LEU A N 1
ATOM 664 C CA . LEU A 1 82 ? 5.805 -2.083 -1.347 1.00 85.06 82 LEU A CA 1
ATOM 665 C C . LEU A 1 82 ? 5.167 -2.762 -0.131 1.00 85.06 82 LEU A C 1
ATOM 667 O O . LEU A 1 82 ? 4.251 -2.208 0.477 1.00 85.06 82 LEU A O 1
ATOM 671 N N . TYR A 1 83 ? 5.683 -3.926 0.264 1.00 86.75 83 TYR A N 1
ATOM 672 C CA . TYR A 1 83 ? 5.213 -4.644 1.444 1.00 86.75 83 TYR A CA 1
ATOM 673 C C . TYR A 1 83 ? 5.374 -3.819 2.726 1.00 86.75 83 TYR A C 1
ATOM 675 O O . TYR A 1 83 ? 4.450 -3.731 3.536 1.00 86.75 83 TYR A O 1
ATOM 683 N N . THR A 1 84 ? 6.530 -3.178 2.911 1.00 89.25 84 THR A N 1
ATOM 684 C CA . THR A 1 84 ? 6.791 -2.348 4.093 1.00 89.25 84 THR A CA 1
ATOM 685 C C . THR A 1 84 ? 5.841 -1.155 4.147 1.00 89.25 84 THR A C 1
ATOM 687 O O . THR A 1 84 ? 5.277 -0.861 5.204 1.00 89.25 84 THR A O 1
ATOM 690 N N . LYS A 1 85 ? 5.610 -0.499 3.004 1.00 89.44 85 LYS A N 1
ATOM 691 C CA . LYS A 1 85 ? 4.689 0.636 2.901 1.00 89.44 85 LYS A CA 1
ATOM 692 C C . LYS A 1 85 ? 3.244 0.218 3.180 1.00 89.44 85 LYS A C 1
ATOM 694 O O . LYS A 1 85 ? 2.580 0.863 3.989 1.00 89.44 85 LYS A O 1
ATOM 699 N N . LEU A 1 86 ? 2.805 -0.915 2.624 1.00 90.56 86 LEU A N 1
ATOM 700 C CA . LEU A 1 86 ? 1.494 -1.510 2.898 1.00 90.56 86 LEU A CA 1
ATOM 701 C C . LEU A 1 86 ? 1.311 -1.830 4.381 1.00 90.56 86 LEU A C 1
ATOM 703 O O . LEU A 1 86 ? 0.327 -1.429 4.994 1.00 90.56 86 LEU A O 1
ATOM 707 N N . LYS A 1 87 ? 2.291 -2.498 4.989 1.00 90.62 87 LYS A N 1
ATOM 708 C CA . LYS A 1 87 ? 2.260 -2.844 6.411 1.00 90.62 87 LYS A CA 1
ATOM 709 C C . LYS A 1 87 ? 2.142 -1.608 7.304 1.00 90.62 87 LYS A C 1
ATOM 711 O O . LYS A 1 87 ? 1.409 -1.643 8.290 1.00 90.62 87 LYS A O 1
ATOM 716 N N . ASN A 1 88 ? 2.860 -0.534 6.983 1.00 92.25 88 ASN A N 1
ATOM 717 C CA . ASN A 1 88 ? 2.794 0.713 7.745 1.00 92.25 88 ASN A CA 1
ATOM 718 C C . ASN A 1 88 ? 1.449 1.421 7.567 1.00 92.25 88 ASN A C 1
ATOM 720 O O . ASN A 1 88 ? 0.875 1.860 8.560 1.00 92.25 88 ASN A O 1
ATOM 724 N N . TYR A 1 89 ? 0.922 1.467 6.341 1.00 90.38 89 TYR A N 1
ATOM 725 C CA . TYR A 1 89 ? -0.410 2.006 6.066 1.00 90.38 89 TYR A CA 1
ATOM 726 C C . TYR A 1 89 ? -1.485 1.289 6.891 1.00 90.38 89 TYR A C 1
ATOM 728 O O . TYR A 1 89 ? -2.232 1.935 7.615 1.00 90.38 89 TYR A O 1
ATOM 736 N N . LEU A 1 90 ? -1.485 -0.047 6.881 1.00 89.31 90 LEU A N 1
ATOM 737 C CA . LEU A 1 90 ? -2.433 -0.855 7.653 1.00 89.31 90 LEU A CA 1
ATOM 738 C C . LEU A 1 90 ? -2.329 -0.611 9.159 1.00 89.31 90 LEU A C 1
ATOM 740 O O . LEU A 1 90 ? -3.340 -0.490 9.842 1.00 89.31 90 LEU A O 1
ATOM 744 N N . LYS A 1 91 ? -1.106 -0.525 9.694 1.00 91.25 91 LYS A N 1
ATOM 745 C CA . LYS A 1 91 ? -0.899 -0.218 11.114 1.00 91.25 91 LYS A CA 1
ATOM 746 C C . LYS A 1 91 ? -1.459 1.148 11.494 1.00 91.25 91 LYS A C 1
ATOM 748 O O . LYS A 1 91 ? -2.037 1.264 12.567 1.00 91.25 91 LYS A O 1
ATOM 753 N N . ASN A 1 92 ? -1.257 2.159 10.653 1.00 91.19 92 ASN A N 1
ATOM 754 C CA . ASN A 1 92 ? -1.761 3.505 10.909 1.00 91.19 92 ASN A CA 1
ATOM 755 C C . ASN A 1 92 ? -3.283 3.546 10.800 1.00 91.19 92 ASN A C 1
ATOM 757 O O . ASN A 1 92 ? -3.922 4.044 11.714 1.00 91.19 92 ASN A O 1
ATOM 761 N N . TYR A 1 93 ? -3.850 2.922 9.767 1.00 88.19 93 TYR A N 1
ATOM 762 C CA . TYR A 1 93 ? -5.297 2.806 9.609 1.00 88.19 93 TYR A CA 1
ATOM 763 C C . TYR A 1 93 ? -5.957 2.143 10.827 1.00 88.19 93 TYR A C 1
ATOM 765 O O . TYR A 1 93 ? -6.947 2.641 11.347 1.00 88.19 93 TYR A O 1
ATOM 773 N N . LEU A 1 94 ? -5.384 1.044 11.336 1.00 87.69 94 LEU A N 1
ATOM 774 C CA . LEU A 1 94 ? -5.903 0.396 12.544 1.00 87.69 94 LEU A CA 1
ATOM 775 C C . LEU A 1 94 ? -5.778 1.297 13.777 1.00 87.69 94 LEU A C 1
ATOM 777 O O . LEU A 1 94 ? -6.702 1.331 14.576 1.00 87.69 94 LEU A O 1
ATOM 781 N N . LYS A 1 95 ? -4.671 2.030 13.943 1.00 91.50 95 LYS A N 1
ATOM 782 C CA . LYS A 1 95 ? -4.543 2.991 15.049 1.00 91.50 95 LYS A CA 1
ATOM 783 C C . LYS A 1 95 ? -5.622 4.066 14.981 1.00 91.50 95 LYS A C 1
ATOM 785 O O . LYS A 1 95 ? -6.309 4.251 15.967 1.00 91.50 95 LYS A O 1
ATOM 790 N N . GLU A 1 96 ? -5.821 4.684 13.820 1.00 89.06 96 GLU A N 1
ATOM 791 C CA . GLU A 1 96 ? -6.859 5.705 13.606 1.00 89.06 96 GLU A CA 1
ATOM 792 C C . GLU A 1 96 ? -8.284 5.173 13.806 1.00 89.06 96 GLU A C 1
ATOM 794 O O . GLU A 1 96 ? -9.186 5.939 14.118 1.00 89.06 96 GLU A O 1
ATOM 799 N N . LEU A 1 97 ? -8.507 3.872 13.605 1.00 85.56 97 LEU A N 1
ATOM 800 C CA . LEU A 1 97 ? -9.809 3.247 13.830 1.00 85.56 97 LEU A CA 1
ATOM 801 C C . LEU A 1 97 ? -10.067 2.914 15.311 1.00 85.56 97 LEU A C 1
ATOM 803 O O . LEU A 1 97 ? -11.224 2.803 15.715 1.00 85.56 97 LEU A O 1
ATOM 807 N N . PHE A 1 98 ? -9.008 2.681 16.093 1.00 80.88 98 PHE A N 1
ATOM 808 C CA . PHE A 1 98 ? -9.086 2.248 17.494 1.00 80.88 98 PHE A CA 1
ATOM 809 C C . PHE A 1 98 ? -8.716 3.339 18.519 1.00 80.88 98 PHE A C 1
ATOM 811 O O . PHE A 1 98 ? -8.900 3.097 19.714 1.00 80.88 98 PHE A O 1
ATOM 818 N N . GLU A 1 99 ? -8.202 4.493 18.085 1.00 55.31 99 GLU A N 1
ATOM 819 C CA . GLU A 1 99 ? -8.066 5.737 18.871 1.00 55.31 99 GLU A CA 1
ATOM 820 C C . GLU A 1 99 ? -9.282 6.651 18.674 1.00 55.31 99 GLU A C 1
ATOM 822 O O . GLU A 1 99 ? -9.753 7.206 19.695 1.00 55.31 99 GLU A O 1
#

Radius of gyration: 18.96 Å; chains: 1; bounding box: 51×34×47 Å

Sequence (99 aa):
MSRTDRNLNFNDIWMKISEGLEHIYRNQEMLLESYLHLYAVVYNYCTNSQPQSDGSEIRGTLTQNNRQNNVHDGVNRVGGELYTKLKNYLKNYLKELFE